Protein AF-A0AA97LZT5-F1 (afdb_monomer_lite)

Sequence (63 aa):
MAEHQNPHAQHGDQRVEALREKYGDLANLTVDELQERARQQGVKSPSGLRKEELLETLTGKGR

InterPro domains:
  IPR011112 Rho termination factor-like, N-terminal [PF07498] (25-57)
  IPR011112 Rho termination factor-like, N-terminal [SM00959] (25-63)
  IPR036269 Rho termination factor, N-terminal domain superfamily [SSF68912] (23-58)
  IPR036361 SAP domain superfamily [G3DSA:1.10.720.30] (16-61)

Radius of gyration: 12.32 Å; chains: 1; bounding box: 29×32×27 Å

Foldseek 3Di:
DDDPDDPDPDPCPVVLVVVCVVQNPLSVDDLVVLLVLLVVVVNDDSVPPDSVRSSCSNVCPPD

Structure (mmCIF, N/CA/C/O backbone):
data_AF-A0AA97LZT5-F1
#
_entry.id   AF-A0AA97LZT5-F1
#
loop_
_atom_site.group_PDB
_atom_site.id
_atom_site.type_symbol
_atom_site.label_atom_id
_atom_site.label_alt_id
_atom_site.label_comp_id
_atom_site.label_asym_id
_atom_site.label_entity_id
_atom_site.label_seq_id
_atom_site.pdbx_PDB_ins_code
_atom_site.Cartn_x
_atom_site.Cartn_y
_atom_site.Cartn_z
_atom_site.occupancy
_atom_site.B_iso_or_equiv
_atom_site.auth_seq_id
_atom_site.auth_comp_id
_atom_site.auth_asym_id
_atom_site.auth_atom_id
_atom_site.pdbx_PDB_model_num
ATOM 1 N N . MET A 1 1 ? -14.981 -24.798 -9.670 1.00 38.59 1 MET A N 1
ATOM 2 C CA . MET A 1 1 ? -14.365 -23.895 -8.677 1.00 38.59 1 MET A CA 1
ATOM 3 C C . MET A 1 1 ? -13.189 -23.266 -9.401 1.00 38.59 1 MET A C 1
ATOM 5 O O . MET A 1 1 ? -12.331 -24.011 -9.846 1.00 38.59 1 MET A O 1
ATOM 9 N N . ALA A 1 2 ? -13.265 -21.978 -9.734 1.00 42.62 2 ALA A N 1
ATOM 10 C CA . ALA A 1 2 ? -12.320 -21.353 -10.658 1.00 42.62 2 ALA A CA 1
ATOM 11 C C . ALA A 1 2 ? -11.019 -21.000 -9.923 1.00 42.62 2 ALA A 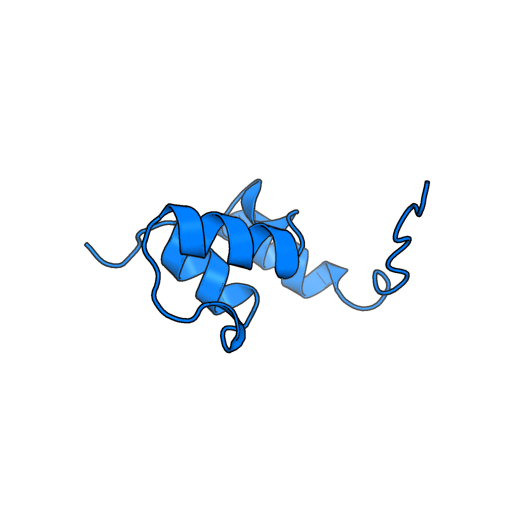C 1
ATOM 13 O O . ALA A 1 2 ? -10.980 -20.036 -9.163 1.00 42.62 2 ALA A O 1
ATOM 14 N N . GLU A 1 3 ? -9.972 -21.795 -10.135 1.00 44.00 3 GLU A N 1
ATOM 15 C CA . GLU A 1 3 ? -8.596 -21.393 -9.850 1.00 44.00 3 GLU A CA 1
ATOM 16 C C . GLU A 1 3 ? -8.194 -20.322 -10.869 1.00 44.00 3 GLU A C 1
ATOM 18 O O . GLU A 1 3 ? -7.963 -20.611 -12.044 1.00 44.00 3 GLU A O 1
ATOM 23 N N . HIS A 1 4 ? -8.137 -19.067 -10.427 1.00 42.88 4 HIS A N 1
ATOM 24 C CA . HIS A 1 4 ? -7.496 -17.994 -11.177 1.00 42.88 4 HIS A CA 1
ATOM 25 C C . HIS A 1 4 ? -5.980 -18.239 -11.203 1.00 42.88 4 HIS A C 1
ATOM 27 O O . HIS A 1 4 ? -5.237 -17.718 -10.376 1.00 42.88 4 HIS A O 1
ATOM 33 N N . GLN A 1 5 ? -5.506 -19.037 -12.161 1.00 45.78 5 GLN A N 1
ATOM 34 C CA . GLN A 1 5 ? -4.095 -19.022 -12.538 1.00 45.78 5 GLN A CA 1
ATOM 35 C C . GLN A 1 5 ? -3.799 -17.682 -13.218 1.00 45.78 5 GLN A C 1
ATOM 37 O O . GLN A 1 5 ? -4.353 -17.382 -14.273 1.00 45.78 5 GLN A O 1
ATOM 42 N N . ASN A 1 6 ? -2.944 -16.870 -12.596 1.00 49.69 6 ASN A N 1
ATOM 43 C CA . ASN A 1 6 ? -2.449 -15.605 -13.134 1.00 49.69 6 ASN A CA 1
ATOM 44 C C . ASN A 1 6 ? -1.035 -15.818 -13.724 1.00 49.69 6 ASN A C 1
ATOM 46 O O . ASN A 1 6 ? -0.067 -15.873 -12.962 1.00 49.69 6 ASN A O 1
ATOM 50 N N . PRO A 1 7 ? -0.866 -15.968 -15.053 1.00 44.75 7 PRO A N 1
ATOM 51 C CA . PRO A 1 7 ? 0.389 -16.405 -15.669 1.00 44.75 7 PRO A CA 1
ATOM 52 C C . PRO A 1 7 ? 1.308 -15.230 -16.061 1.00 44.75 7 PRO A C 1
ATOM 54 O O . PRO A 1 7 ? 1.774 -15.155 -17.195 1.00 44.75 7 PRO A O 1
ATOM 57 N N . HIS A 1 8 ? 1.587 -14.291 -15.152 1.00 47.09 8 HIS A N 1
ATOM 58 C CA . HIS A 1 8 ? 2.360 -13.068 -15.462 1.00 47.09 8 HIS A CA 1
ATOM 59 C C . HIS A 1 8 ? 3.709 -12.945 -14.721 1.00 47.09 8 HIS A C 1
ATOM 61 O O . HIS A 1 8 ? 4.200 -11.846 -14.476 1.00 47.09 8 HIS A O 1
ATOM 67 N N . ALA A 1 9 ? 4.339 -14.071 -14.374 1.00 52.75 9 ALA A N 1
ATOM 68 C CA . ALA A 1 9 ? 5.502 -14.095 -13.480 1.00 52.75 9 ALA A CA 1
ATOM 69 C C . ALA A 1 9 ? 6.879 -13.792 -14.117 1.00 52.75 9 ALA A C 1
ATOM 71 O O . ALA A 1 9 ? 7.830 -13.606 -13.378 1.00 52.75 9 ALA A O 1
ATOM 72 N N . GLN A 1 10 ? 7.043 -13.711 -15.443 1.00 48.53 10 GLN A N 1
ATOM 73 C CA . GLN A 1 10 ? 8.395 -13.833 -16.039 1.00 48.53 10 GLN A CA 1
ATOM 74 C C . GLN A 1 10 ? 9.192 -12.528 -16.252 1.00 48.53 10 GLN A C 1
ATOM 76 O O . GLN A 1 10 ? 10.295 -12.572 -16.783 1.00 48.53 10 GLN A O 1
ATOM 81 N N . HIS A 1 11 ? 8.681 -11.361 -15.852 1.00 42.56 11 HIS A N 1
ATOM 82 C CA . HIS A 1 11 ? 9.415 -10.083 -15.976 1.00 42.56 11 HIS A CA 1
ATOM 83 C C . HIS A 1 11 ? 9.528 -9.315 -14.645 1.00 42.56 11 HIS A C 1
ATOM 85 O O . HIS A 1 11 ? 9.964 -8.163 -14.619 1.00 42.56 11 HIS A O 1
ATOM 91 N N . GLY A 1 12 ? 9.092 -9.934 -13.541 1.00 51.56 12 GLY A N 1
ATOM 92 C CA . GLY A 1 12 ? 8.958 -9.300 -12.229 1.00 51.56 12 GLY A CA 1
ATOM 93 C C . GLY A 1 12 ? 10.154 -9.480 -11.295 1.00 51.56 12 GLY A C 1
ATOM 94 O O . GLY A 1 12 ? 10.290 -8.687 -10.367 1.00 51.56 12 GLY A O 1
ATOM 95 N N . ASP A 1 13 ? 11.022 -10.465 -11.528 1.00 57.12 13 ASP A N 1
ATOM 96 C CA . ASP A 1 13 ? 11.981 -10.946 -10.525 1.00 57.12 13 ASP A CA 1
ATOM 97 C C . ASP A 1 13 ? 12.935 -9.870 -9.989 1.00 57.12 13 ASP A C 1
ATOM 99 O O . ASP A 1 13 ? 13.004 -9.679 -8.779 1.00 57.12 13 ASP A O 1
ATOM 103 N N . GLN A 1 14 ? 13.586 -9.069 -10.842 1.00 61.94 14 GLN A N 1
ATOM 104 C CA . GLN A 1 14 ? 14.561 -8.076 -10.351 1.00 61.94 14 GLN A CA 1
ATOM 105 C C . GLN A 1 14 ? 13.936 -6.933 -9.538 1.00 61.94 14 GLN A C 1
AT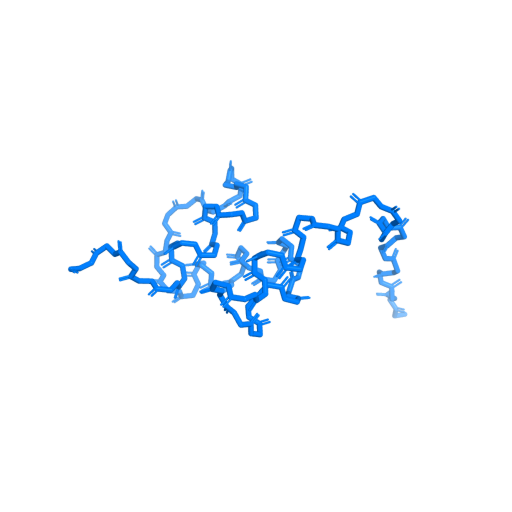OM 107 O O . GLN A 1 14 ? 14.531 -6.466 -8.569 1.00 61.94 14 GLN A O 1
ATOM 112 N N . ARG A 1 15 ? 12.741 -6.452 -9.911 1.00 68.19 15 ARG A N 1
ATOM 113 C CA . ARG A 1 15 ? 12.056 -5.410 -9.122 1.00 68.19 15 ARG A CA 1
ATOM 114 C C . ARG A 1 15 ? 11.423 -5.991 -7.868 1.00 68.19 15 ARG A C 1
ATOM 116 O O . ARG A 1 15 ? 11.448 -5.344 -6.830 1.00 68.19 15 ARG A O 1
ATOM 123 N N . VAL A 1 16 ? 10.857 -7.192 -7.951 1.00 68.31 16 VAL A N 1
ATOM 124 C CA . VAL A 1 16 ? 10.242 -7.857 -6.800 1.00 68.31 16 VAL A CA 1
ATOM 125 C C . VAL A 1 16 ? 11.292 -8.208 -5.749 1.00 68.31 16 VAL A C 1
ATOM 127 O O . VAL A 1 16 ? 11.004 -8.045 -4.569 1.00 68.31 16 VAL A O 1
ATOM 130 N N . GLU A 1 17 ? 12.507 -8.591 -6.144 1.00 74.88 17 GLU A N 1
ATOM 131 C CA . GLU A 1 17 ? 13.604 -8.877 -5.213 1.00 74.88 17 GLU A CA 1
ATOM 132 C C . GLU A 1 17 ? 13.999 -7.642 -4.387 1.00 74.88 17 GLU A C 1
ATOM 134 O O . GLU A 1 17 ? 14.004 -7.704 -3.158 1.00 74.88 17 GLU A O 1
ATOM 139 N N . ALA A 1 18 ? 14.179 -6.484 -5.031 1.00 80.94 18 ALA A N 1
ATOM 140 C CA . ALA A 1 18 ? 14.450 -5.226 -4.329 1.00 80.94 18 ALA A CA 1
ATOM 141 C C . ALA A 1 18 ? 13.295 -4.812 -3.393 1.00 80.94 18 ALA A C 1
ATOM 143 O O . ALA A 1 18 ? 13.507 -4.304 -2.289 1.00 80.94 18 ALA A O 1
ATOM 144 N N . LEU A 1 19 ? 12.047 -5.054 -3.810 1.00 79.81 19 LEU A N 1
ATOM 145 C CA . LEU A 1 19 ? 10.881 -4.832 -2.954 1.00 79.81 19 LEU A CA 1
ATOM 146 C C . LEU A 1 19 ? 10.837 -5.832 -1.794 1.00 79.81 19 LEU A C 1
ATOM 148 O O . LEU A 1 19 ? 10.405 -5.472 -0.706 1.00 79.81 19 LEU A O 1
ATOM 152 N N . ARG A 1 20 ? 11.302 -7.066 -1.978 1.00 82.19 20 ARG A N 1
ATOM 153 C CA . ARG A 1 20 ? 11.352 -8.087 -0.928 1.00 82.19 20 ARG A CA 1
ATOM 154 C C . ARG A 1 20 ? 12.372 -7.745 0.148 1.00 82.19 20 ARG A C 1
ATOM 156 O O . ARG A 1 20 ? 12.074 -7.943 1.321 1.00 82.19 20 ARG A O 1
ATOM 163 N N . GLU A 1 21 ? 13.508 -7.158 -0.214 1.00 82.75 21 GLU A N 1
ATOM 164 C CA . GLU A 1 21 ? 14.449 -6.615 0.773 1.00 82.75 21 GLU A CA 1
ATOM 165 C C . GLU A 1 21 ? 13.842 -5.453 1.576 1.00 82.75 21 GLU A C 1
ATOM 167 O O . GLU A 1 21 ? 14.044 -5.362 2.786 1.00 82.75 21 GLU A O 1
ATOM 172 N N . LYS A 1 22 ? 13.058 -4.578 0.930 1.00 84.06 22 LYS A N 1
ATOM 173 C CA . LYS A 1 22 ? 12.487 -3.374 1.566 1.00 84.06 22 LYS A CA 1
ATOM 174 C C . LYS A 1 22 ? 11.188 -3.630 2.350 1.00 84.06 22 LYS A C 1
ATOM 176 O O . LYS A 1 22 ? 10.964 -2.983 3.370 1.00 84.06 22 LYS A O 1
ATOM 181 N N . TYR A 1 23 ? 10.328 -4.533 1.876 1.00 83.25 23 TYR A N 1
ATOM 182 C CA . TYR A 1 23 ? 8.959 -4.755 2.372 1.00 83.25 23 TYR A CA 1
ATOM 183 C C . TYR A 1 23 ? 8.696 -6.193 2.858 1.00 83.25 23 TYR A C 1
ATOM 185 O O . TYR A 1 23 ? 7.592 -6.490 3.319 1.00 83.25 23 TYR A O 1
ATOM 193 N N . GLY A 1 24 ? 9.683 -7.088 2.764 1.00 86.00 24 GLY A N 1
ATOM 194 C CA . GLY A 1 24 ? 9.588 -8.465 3.250 1.00 86.00 24 GLY A CA 1
ATOM 195 C C . GLY A 1 24 ? 8.506 -9.279 2.541 1.00 86.00 24 GLY A C 1
ATOM 196 O O . GLY A 1 24 ? 8.338 -9.201 1.322 1.00 86.00 24 GLY A O 1
ATOM 197 N N . ASP A 1 25 ? 7.744 -10.049 3.320 1.00 8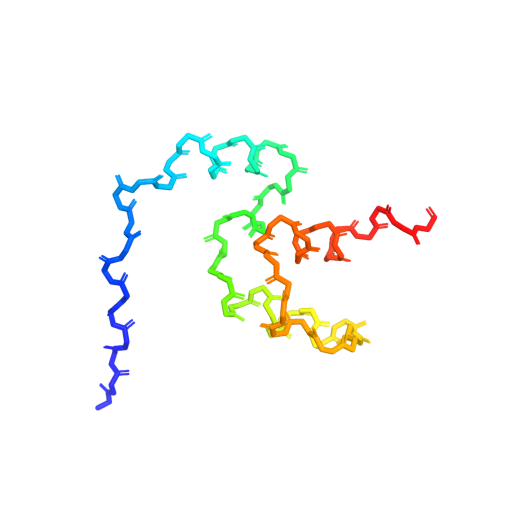3.88 25 ASP A N 1
ATOM 198 C CA . ASP A 1 25 ? 6.683 -10.939 2.831 1.00 83.88 25 ASP A CA 1
ATOM 199 C C . ASP A 1 25 ? 5.580 -10.225 2.045 1.00 83.88 25 ASP A C 1
ATOM 201 O O . ASP A 1 25 ? 4.950 -10.831 1.181 1.00 83.88 25 ASP A O 1
ATOM 205 N N . LEU A 1 26 ? 5.368 -8.925 2.277 1.00 84.50 26 LEU A N 1
ATOM 206 C CA . LEU A 1 26 ? 4.394 -8.156 1.504 1.00 84.50 26 LEU A CA 1
ATOM 207 C C . LEU A 1 26 ? 4.779 -8.097 0.018 1.00 84.50 26 LEU A C 1
ATOM 209 O O . LEU A 1 26 ? 3.902 -8.125 -0.841 1.00 84.50 26 LEU A O 1
ATOM 213 N N . ALA A 1 27 ? 6.072 -8.077 -0.315 1.00 85.75 27 ALA A N 1
ATOM 214 C CA . ALA A 1 27 ? 6.519 -8.039 -1.706 1.00 85.75 27 ALA A CA 1
ATOM 215 C C . ALA A 1 27 ? 6.209 -9.331 -2.479 1.00 85.75 27 ALA A C 1
ATOM 217 O O . ALA A 1 27 ? 6.110 -9.287 -3.708 1.00 85.75 27 ALA A O 1
ATOM 218 N N . ASN A 1 28 ? 6.008 -10.452 -1.779 1.00 84.69 28 ASN A N 1
ATOM 219 C CA . ASN A 1 28 ? 5.589 -11.716 -2.387 1.00 84.69 28 ASN A CA 1
ATOM 220 C C . ASN A 1 28 ? 4.100 -11.729 -2.749 1.00 84.69 28 ASN A C 1
ATOM 222 O O . ASN A 1 28 ? 3.683 -12.541 -3.570 1.00 84.69 28 ASN A O 1
ATOM 226 N N . LEU A 1 29 ? 3.307 -10.820 -2.179 1.00 85.44 29 LEU A N 1
ATOM 227 C CA . LEU A 1 29 ? 1.882 -10.729 -2.464 1.00 85.44 29 LEU A CA 1
ATOM 228 C C . LEU A 1 29 ? 1.626 -10.140 -3.854 1.00 85.44 29 LEU A C 1
ATOM 230 O O . LEU A 1 29 ? 2.406 -9.344 -4.409 1.00 85.44 29 LEU A O 1
ATOM 234 N N . THR A 1 30 ? 0.496 -10.533 -4.425 1.00 85.19 30 THR A N 1
ATOM 235 C CA . THR A 1 30 ? -0.008 -9.964 -5.673 1.00 85.19 30 THR A CA 1
ATOM 236 C C . THR A 1 30 ? -0.573 -8.562 -5.451 1.00 85.19 30 THR A C 1
ATOM 238 O O . THR A 1 30 ? -0.896 -8.161 -4.336 1.00 85.19 30 THR A O 1
ATOM 241 N N . VAL A 1 31 ? -0.696 -7.784 -6.532 1.00 84.19 31 VAL A N 1
ATOM 242 C CA . VAL A 1 31 ? -1.304 -6.444 -6.465 1.00 84.19 31 VAL A CA 1
ATOM 243 C C . VAL A 1 31 ? -2.726 -6.514 -5.908 1.00 84.19 31 VAL A C 1
ATOM 245 O O . VAL A 1 31 ? -3.085 -5.662 -5.108 1.00 84.19 31 VAL A O 1
ATOM 248 N N . ASP A 1 32 ? -3.496 -7.537 -6.275 1.00 84.62 32 ASP A N 1
ATOM 249 C CA . ASP A 1 32 ? -4.866 -7.743 -5.797 1.00 84.62 32 ASP A CA 1
ATOM 250 C C . ASP A 1 32 ? -4.911 -7.972 -4.273 1.00 84.62 32 ASP A C 1
ATOM 252 O O . ASP A 1 32 ? -5.570 -7.226 -3.550 1.00 84.62 32 ASP A O 1
ATOM 256 N N . GLU A 1 33 ? -4.077 -8.880 -3.754 1.00 88.00 33 GLU A N 1
ATOM 257 C CA . GLU A 1 33 ? -3.951 -9.122 -2.308 1.00 88.00 33 GLU A CA 1
ATOM 258 C C . GLU A 1 33 ? -3.467 -7.882 -1.544 1.00 88.00 33 GLU A C 1
ATOM 260 O O . GLU A 1 33 ? -3.918 -7.594 -0.431 1.00 88.00 33 GLU A O 1
ATOM 265 N N . LEU A 1 34 ? -2.541 -7.119 -2.132 1.00 88.81 34 LEU A N 1
ATOM 266 C CA . LEU A 1 34 ? -2.067 -5.861 -1.560 1.00 88.81 34 LEU A CA 1
ATOM 267 C C . LEU A 1 34 ? -3.182 -4.807 -1.534 1.00 88.81 34 LEU A C 1
ATOM 269 O O . LEU A 1 34 ? -3.304 -4.077 -0.549 1.00 88.81 34 LEU A O 1
ATOM 273 N N . GLN A 1 35 ? -4.024 -4.745 -2.568 1.00 88.31 35 GLN A N 1
ATO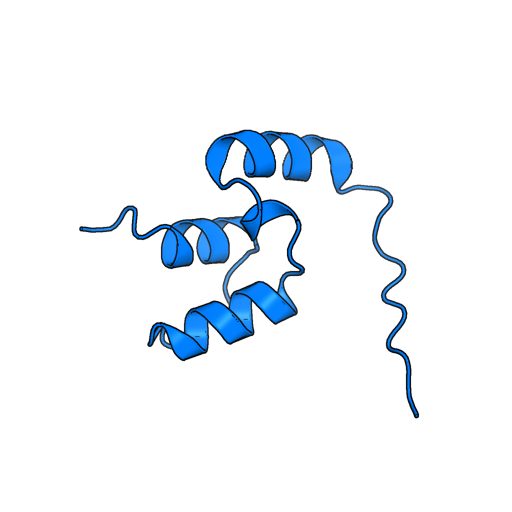M 274 C CA . GLN A 1 35 ? -5.192 -3.865 -2.610 1.00 88.31 35 GLN A CA 1
ATOM 275 C C . GLN A 1 35 ? -6.230 -4.254 -1.558 1.00 88.31 35 GLN A C 1
ATOM 277 O O . GLN A 1 35 ? -6.741 -3.373 -0.864 1.00 88.31 35 GLN A O 1
ATOM 282 N N . GLU A 1 36 ? -6.520 -5.544 -1.391 1.00 88.88 36 GLU A N 1
ATOM 283 C CA . GLU A 1 36 ? -7.417 -6.024 -0.338 1.00 88.88 36 GLU A CA 1
ATOM 284 C C . GLU A 1 36 ? -6.897 -5.666 1.055 1.00 88.88 36 GLU A C 1
ATOM 286 O O . GLU A 1 36 ? -7.628 -5.081 1.859 1.00 88.88 36 GLU A O 1
ATOM 291 N N . ARG A 1 37 ? -5.615 -5.926 1.333 1.00 87.00 37 ARG A N 1
ATOM 292 C CA . ARG A 1 37 ? -4.995 -5.547 2.612 1.00 87.00 37 ARG A CA 1
ATOM 293 C C . ARG A 1 37 ? -5.014 -4.038 2.832 1.00 87.00 37 ARG A C 1
ATOM 295 O O . ARG A 1 37 ? -5.256 -3.587 3.949 1.00 87.00 37 ARG A O 1
ATOM 302 N N . ALA A 1 38 ? -4.799 -3.251 1.779 1.00 88.06 38 ALA A N 1
ATOM 303 C CA . ALA A 1 38 ? -4.836 -1.796 1.864 1.00 88.06 38 ALA A CA 1
ATOM 304 C C . ALA A 1 38 ? -6.255 -1.317 2.210 1.00 88.06 38 ALA A C 1
ATOM 306 O O . ALA A 1 38 ? -6.425 -0.483 3.099 1.00 88.06 38 ALA A O 1
ATOM 307 N N . ARG A 1 39 ? -7.293 -1.905 1.602 1.00 86.31 39 ARG A N 1
ATOM 308 C CA . ARG A 1 39 ? -8.694 -1.636 1.974 1.00 86.31 39 ARG A CA 1
ATOM 309 C C . ARG A 1 39 ? -8.973 -1.980 3.433 1.00 86.31 39 ARG A C 1
ATOM 311 O O . ARG A 1 39 ? -9.616 -1.186 4.114 1.00 86.31 39 ARG A O 1
ATOM 318 N N . GLN A 1 40 ? -8.471 -3.116 3.920 1.00 86.62 40 GLN A N 1
ATOM 319 C CA . GLN A 1 40 ? -8.632 -3.521 5.322 1.00 86.62 40 GLN A CA 1
ATOM 320 C C . GLN A 1 40 ? -7.940 -2.558 6.299 1.00 86.62 40 GLN A C 1
ATOM 322 O O . GLN A 1 40 ? -8.460 -2.319 7.384 1.00 86.62 40 GLN A O 1
ATOM 327 N N . GLN A 1 41 ? -6.819 -1.945 5.903 1.00 83.81 41 GLN A N 1
ATOM 328 C CA . GLN A 1 41 ? -6.158 -0.886 6.680 1.00 83.81 41 GLN A CA 1
ATOM 329 C C . GLN A 1 41 ? -6.841 0.492 6.569 1.00 83.81 41 GLN A C 1
ATOM 331 O O . GLN A 1 41 ? -6.415 1.442 7.222 1.00 83.81 41 GLN A O 1
ATOM 336 N N . GLY A 1 42 ? -7.909 0.626 5.775 1.00 84.94 42 GLY A N 1
ATOM 337 C CA . GLY A 1 42 ? -8.645 1.883 5.607 1.00 84.94 42 GLY A CA 1
ATOM 338 C C . GLY A 1 42 ? -8.107 2.797 4.502 1.00 84.94 42 GLY A C 1
ATOM 339 O O . GLY A 1 42 ? -8.485 3.968 4.433 1.00 84.94 42 GLY A O 1
ATOM 340 N N . VAL A 1 43 ? -7.254 2.282 3.612 1.00 84.19 43 VAL A N 1
ATOM 341 C CA . VAL A 1 43 ? -6.763 3.021 2.441 1.00 84.19 43 VAL A CA 1
ATOM 342 C C . VAL A 1 43 ? -7.924 3.264 1.482 1.00 84.19 43 VAL A C 1
ATOM 344 O O . VAL A 1 43 ? -8.562 2.328 0.992 1.00 84.19 43 VAL A O 1
ATOM 347 N N . LYS A 1 44 ? -8.209 4.537 1.193 1.00 78.56 44 LYS A N 1
ATOM 348 C CA . LYS A 1 44 ? -9.232 4.919 0.215 1.00 78.56 44 LYS A CA 1
ATOM 349 C C . LYS A 1 44 ? -8.674 4.762 -1.200 1.00 78.56 44 LYS A C 1
ATOM 351 O O . LYS A 1 44 ? -7.702 5.411 -1.560 1.00 78.56 44 LYS A O 1
ATOM 356 N N . SER A 1 45 ? -9.334 3.926 -1.999 1.00 75.81 45 SER A N 1
A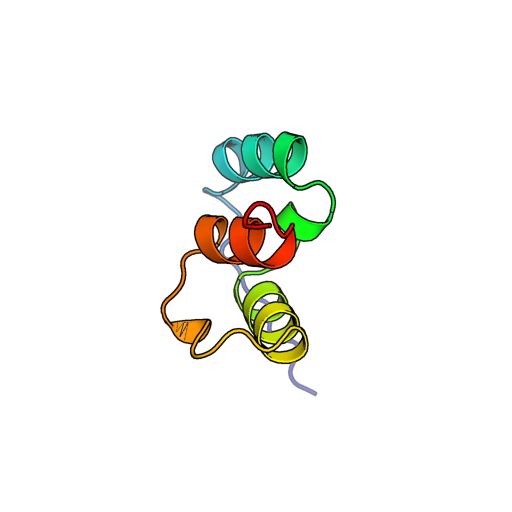TOM 357 C CA . SER A 1 45 ? -9.039 3.676 -3.421 1.00 75.81 45 SER A CA 1
ATOM 358 C C . SER A 1 45 ? -7.648 3.094 -3.743 1.00 75.81 45 SER A C 1
ATOM 360 O O . SER A 1 45 ? -6.922 3.658 -4.560 1.00 75.81 45 SER A O 1
ATOM 362 N N . PRO A 1 46 ? -7.289 1.908 -3.214 1.00 78.75 46 PRO A N 1
ATOM 363 C CA . PRO A 1 46 ? -6.033 1.246 -3.571 1.00 78.75 46 PRO A CA 1
ATOM 364 C C . PRO A 1 46 ? -6.008 0.704 -5.010 1.00 78.75 46 PRO A C 1
ATOM 366 O O . PRO A 1 46 ? -4.943 0.396 -5.533 1.00 78.75 46 PRO A O 1
ATOM 369 N N . SER A 1 47 ? -7.158 0.633 -5.687 1.00 78.12 47 SER A N 1
ATOM 370 C CA . SER A 1 47 ? -7.288 0.117 -7.056 1.00 78.12 47 SER A CA 1
ATOM 371 C C . SER A 1 47 ? -6.500 0.900 -8.116 1.00 78.12 47 SER A C 1
ATOM 373 O O . SER A 1 47 ? -6.224 0.360 -9.181 1.00 78.12 47 SER A O 1
ATOM 375 N N . GLY A 1 48 ? -6.133 2.158 -7.843 1.00 80.69 48 GLY A N 1
ATOM 376 C CA . GLY A 1 48 ? -5.292 2.974 -8.730 1.00 80.69 48 GLY A CA 1
ATOM 377 C C . GLY A 1 48 ? -3.799 2.946 -8.388 1.00 80.69 48 GLY A C 1
ATOM 378 O O . GLY A 1 48 ? -2.997 3.536 -9.111 1.00 80.69 48 GLY A O 1
ATOM 379 N N . LEU A 1 49 ? -3.419 2.295 -7.286 1.00 82.62 49 LEU A N 1
ATOM 380 C CA . LEU A 1 49 ? -2.051 2.293 -6.782 1.00 82.62 49 LEU A CA 1
ATOM 381 C C . LEU A 1 49 ? -1.225 1.178 -7.426 1.00 82.62 49 LEU A C 1
ATOM 383 O O . LEU A 1 49 ? -1.705 0.073 -7.687 1.00 82.62 49 LEU A O 1
ATOM 387 N N . ARG A 1 50 ? 0.055 1.475 -7.668 1.00 84.88 50 ARG A N 1
ATOM 388 C CA . ARG A 1 50 ? 1.033 0.477 -8.114 1.00 84.88 50 ARG A CA 1
ATOM 389 C C . ARG A 1 50 ? 1.432 -0.429 -6.951 1.00 84.88 50 ARG A C 1
ATOM 391 O O . ARG A 1 50 ? 1.254 -0.072 -5.792 1.00 84.88 50 ARG A O 1
ATOM 398 N N . LYS A 1 51 ? 2.039 -1.580 -7.265 1.00 83.50 51 LYS A N 1
ATOM 399 C CA . LYS A 1 51 ? 2.555 -2.524 -6.258 1.00 83.50 51 LYS A CA 1
ATOM 400 C C . LYS A 1 51 ? 3.413 -1.819 -5.200 1.00 83.50 51 LYS A C 1
ATOM 402 O O . LYS A 1 51 ? 3.202 -2.031 -4.017 1.00 83.50 51 LYS A O 1
ATOM 407 N N . GLU A 1 52 ? 4.322 -0.950 -5.629 1.00 84.44 52 GLU A N 1
ATOM 408 C CA . GLU A 1 52 ? 5.217 -0.183 -4.750 1.00 84.44 52 GLU A CA 1
ATOM 409 C C . GLU A 1 52 ? 4.436 0.741 -3.803 1.00 84.44 52 GLU A C 1
ATOM 411 O O . GLU A 1 52 ? 4.600 0.649 -2.593 1.00 84.44 52 GLU A O 1
ATOM 416 N N . GLU A 1 53 ? 3.502 1.530 -4.337 1.00 86.44 53 GLU A N 1
ATOM 417 C CA . GLU A 1 53 ? 2.637 2.432 -3.562 1.00 86.44 53 GLU A CA 1
ATOM 418 C C . GLU A 1 53 ? 1.791 1.675 -2.525 1.00 86.44 53 GLU A C 1
ATOM 420 O O . GLU A 1 53 ? 1.625 2.116 -1.385 1.00 86.44 53 GLU A O 1
ATOM 425 N N . LEU A 1 54 ? 1.263 0.504 -2.902 1.00 87.25 54 LEU A N 1
ATOM 426 C CA . LEU A 1 54 ? 0.520 -0.361 -1.988 1.00 87.25 54 LEU A CA 1
ATOM 427 C C . LEU A 1 54 ? 1.423 -0.867 -0.863 1.00 87.25 54 LEU A C 1
ATOM 429 O O . LEU A 1 54 ? 1.033 -0.813 0.298 1.00 87.25 54 LEU A O 1
ATOM 433 N N . LEU A 1 55 ? 2.637 -1.315 -1.187 1.00 87.25 55 LEU A N 1
ATOM 434 C CA . LEU A 1 55 ? 3.621 -1.764 -0.202 1.00 87.25 55 LEU A CA 1
ATOM 435 C C . LEU A 1 55 ? 4.037 -0.637 0.755 1.00 87.25 55 LEU A C 1
ATOM 437 O O . LEU A 1 55 ? 4.127 -0.865 1.961 1.00 87.25 55 LEU A O 1
ATOM 441 N N . GLU A 1 56 ? 4.239 0.584 0.255 1.00 86.75 56 GLU A N 1
ATOM 442 C CA . GLU A 1 56 ? 4.536 1.763 1.084 1.00 86.75 56 GLU A CA 1
ATOM 443 C C . GLU A 1 56 ? 3.390 2.113 2.018 1.00 86.75 56 GLU A C 1
ATOM 445 O O . GLU A 1 56 ? 3.604 2.349 3.209 1.00 86.75 56 GLU A O 1
ATOM 450 N N . THR A 1 57 ? 2.166 2.060 1.503 1.00 86.69 57 THR A N 1
ATOM 451 C CA . THR A 1 57 ? 0.976 2.321 2.307 1.00 86.69 57 THR A CA 1
ATOM 452 C C . THR A 1 57 ? 0.800 1.261 3.398 1.00 86.69 57 THR A C 1
ATOM 454 O O . THR A 1 57 ? 0.520 1.593 4.547 1.00 86.69 57 THR A O 1
ATOM 457 N N . LEU A 1 58 ? 1.009 -0.017 3.065 1.00 85.69 58 LEU A N 1
ATOM 458 C CA . LEU A 1 58 ? 0.846 -1.142 3.990 1.00 85.69 58 LEU A CA 1
ATOM 459 C C . LEU A 1 58 ? 1.939 -1.218 5.059 1.00 85.69 58 LEU A C 1
ATOM 461 O O . LE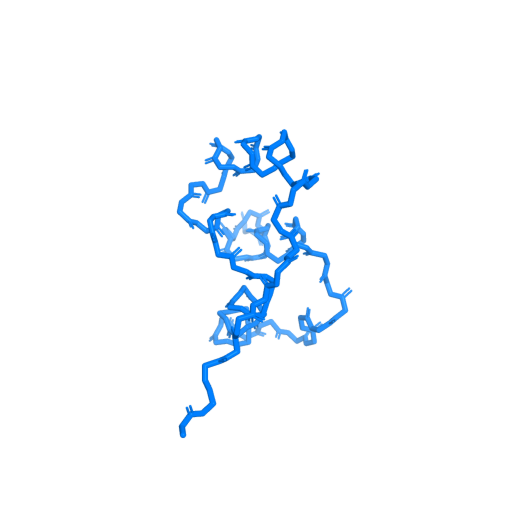U A 1 58 ? 1.671 -1.714 6.151 1.00 85.69 58 LEU A O 1
ATOM 465 N N . THR A 1 59 ? 3.155 -0.760 4.752 1.00 84.31 59 THR A N 1
ATOM 466 C CA . THR A 1 59 ? 4.274 -0.726 5.711 1.00 84.31 59 THR A CA 1
ATOM 467 C C . THR A 1 59 ? 4.267 0.504 6.606 1.00 84.31 59 THR A C 1
ATOM 469 O O . THR A 1 59 ? 5.095 0.605 7.510 1.00 84.31 59 THR A O 1
ATOM 472 N N . GLY A 1 60 ? 3.317 1.421 6.408 1.00 71.44 60 GLY A N 1
ATOM 473 C CA . GLY A 1 60 ? 3.080 2.515 7.339 1.00 71.44 60 GLY A CA 1
ATOM 474 C C . GLY A 1 60 ? 4.250 3.489 7.453 1.00 71.44 60 GLY A C 1
ATOM 475 O O . GLY A 1 60 ? 4.367 4.163 8.475 1.00 71.44 60 GLY A O 1
ATOM 476 N N . LYS A 1 61 ? 5.091 3.627 6.415 1.00 57.91 61 LYS A N 1
ATOM 477 C CA . LYS A 1 61 ? 6.158 4.649 6.351 1.00 57.91 61 LYS A CA 1
ATOM 478 C C . LYS A 1 61 ? 5.595 6.063 6.102 1.00 57.91 61 LYS A C 1
ATOM 480 O O . LYS A 1 61 ? 6.134 6.843 5.326 1.00 57.91 61 LYS A O 1
ATOM 485 N N . GLY A 1 62 ? 4.483 6.364 6.767 1.00 52.66 62 GLY A N 1
ATOM 486 C CA . GLY A 1 62 ? 3.724 7.608 6.735 1.00 52.66 62 GLY A CA 1
ATOM 487 C C . GLY A 1 62 ? 3.148 7.957 8.112 1.00 52.66 62 GLY A C 1
ATOM 488 O O . GLY A 1 62 ? 2.030 8.462 8.193 1.00 52.66 62 GLY A O 1
ATOM 489 N N . ARG A 1 63 ? 3.883 7.655 9.190 1.00 43.69 63 ARG A N 1
ATOM 490 C CA . ARG A 1 63 ? 3.673 8.220 10.530 1.00 43.69 63 ARG A CA 1
ATOM 491 C C . ARG A 1 63 ? 4.963 8.820 11.058 1.00 43.69 63 ARG A C 1
ATOM 493 O O . ARG A 1 63 ? 6.017 8.179 10.853 1.00 43.69 63 ARG A O 1
#

Secondary structure (DSSP, 8-state):
---------TT-HHHHHHHHHHHGGGGGS-HHHHHHHHHHTT-S-GGG--HHHHHHHHTT---

pLDDT: mean 73.82, std 16.28, range [38.59, 88.88]

Organism: NCBI:txid483545